Protein AF-A0A8X6NS59-F1 (afdb_monomer)

Secondary structure (DSSP, 8-state):
--HHHHHHHHHHHHHHHHHHHHHHHHHHHHHHHHH-SS--HHHHHHHHHHHHHHHHHHHHHHHHHHHHHHHHHH--S-HHHHHHHHHHHHHHHHHHHHHHHHHHHHHHHHHHHHHHHHHHHHHH-HHHHHHHHHHHHHHHHHHHHHHHHHHHTT------

Mean predicted aligned error: 12.44 Å

Sequence (160 aa):
MEEKSRKLFARIEANIDELEEYISEIKKKHSKILSSPFHDEEDFHELDRLMAKVQSYCANTWSLLNVAKKTRQKDSVKRCSIRMETVQLNSLYQKFLDTVSDYSAAQASYRQRKKKLLKKQLEINPIRYLSKSIGLHKRYLAGLIEKCSSSLSRIPIRKK

Solvent-accessible surface area (backbone atoms only — not comparable to full-atom values): 9026 Å² total; per-residue (Å²): 123,58,70,68,60,53,54,52,50,54,51,45,51,52,46,45,54,54,43,51,51,47,46,52,51,46,52,52,50,50,49,54,59,72,72,42,97,64,90,57,68,66,61,51,56,51,47,52,52,45,52,51,49,44,52,50,48,50,55,51,44,52,51,54,54,52,50,58,56,57,57,55,75,71,62,80,87,51,70,70,50,53,50,58,50,49,53,53,53,52,52,51,51,49,54,48,51,51,54,53,47,53,46,51,50,53,50,52,52,46,54,53,50,53,52,54,52,53,52,50,52,48,71,75,40,52,66,69,49,49,62,56,42,55,60,52,51,52,52,50,50,51,55,48,52,54,52,49,56,64,52,66,78,69,65,82,84,80,85,128

Structure (mmCIF, N/CA/C/O backbone):
data_AF-A0A8X6NS59-F1
#
_entry.id   AF-A0A8X6NS59-F1
#
loop_
_atom_site.group_PDB
_atom_site.id
_atom_site.type_symbol
_atom_site.label_atom_id
_atom_site.label_alt_id
_atom_site.label_comp_id
_atom_site.label_asym_id
_atom_site.label_entity_id
_atom_site.label_seq_id
_atom_site.pdbx_PDB_ins_code
_atom_site.Cartn_x
_atom_site.Cartn_y
_atom_site.Cartn_z
_atom_site.occupancy
_atom_site.B_iso_or_equiv
_atom_site.auth_seq_id
_atom_site.auth_comp_id
_atom_site.auth_asym_id
_atom_site.auth_atom_id
_atom_site.pdbx_PDB_model_num
ATOM 1 N N . MET A 1 1 ? 16.446 7.528 -23.819 1.00 59.34 1 MET A N 1
ATOM 2 C CA . MET A 1 1 ? 15.321 6.783 -23.224 1.00 59.34 1 MET A CA 1
ATOM 3 C C . MET A 1 1 ? 14.910 5.675 -24.172 1.00 59.34 1 MET A C 1
ATOM 5 O O . MET A 1 1 ? 14.134 5.927 -25.095 1.00 59.34 1 MET A O 1
ATOM 9 N N . GLU A 1 2 ? 15.470 4.485 -23.980 1.00 71.19 2 GLU A N 1
ATOM 10 C CA . GLU A 1 2 ? 15.054 3.288 -24.717 1.00 71.19 2 GLU A CA 1
ATOM 11 C C . GLU A 1 2 ? 13.593 2.945 -24.387 1.00 71.19 2 GLU A C 1
ATOM 13 O O . GLU A 1 2 ? 13.133 3.151 -23.262 1.00 71.19 2 GLU A O 1
ATOM 18 N N . GLU A 1 3 ? 12.852 2.435 -25.372 1.00 78.62 3 GLU A N 1
ATOM 19 C CA . GLU A 1 3 ? 11.414 2.146 -25.260 1.00 78.62 3 GLU A CA 1
ATOM 20 C C . GLU A 1 3 ? 11.091 1.199 -24.091 1.00 78.62 3 GLU A C 1
ATOM 22 O O . GLU A 1 3 ? 10.094 1.360 -23.388 1.00 78.62 3 GLU A O 1
ATOM 27 N N . LYS A 1 4 ? 11.992 0.250 -23.814 1.00 81.81 4 LYS A N 1
ATOM 28 C CA . LYS A 1 4 ? 11.873 -0.689 -22.691 1.00 81.81 4 LYS A CA 1
ATOM 29 C C . LYS A 1 4 ? 11.893 0.021 -21.330 1.00 81.81 4 LYS A C 1
ATOM 31 O O . LYS A 1 4 ? 11.061 -0.290 -20.482 1.00 81.81 4 LYS A O 1
ATOM 36 N N . SER A 1 5 ? 12.789 0.993 -21.133 1.00 82.19 5 SER A N 1
ATOM 37 C CA . SER A 1 5 ? 12.880 1.767 -19.885 1.00 82.19 5 SER A CA 1
ATOM 38 C C . SER A 1 5 ? 11.626 2.611 -19.653 1.00 82.19 5 SER A C 1
ATOM 40 O O . SER A 1 5 ? 11.124 2.663 -18.534 1.00 82.19 5 SER A O 1
ATOM 42 N N . ARG A 1 6 ? 11.070 3.223 -20.710 1.00 84.44 6 ARG A N 1
ATOM 43 C CA . ARG A 1 6 ? 9.828 4.013 -20.607 1.00 84.44 6 ARG A CA 1
ATOM 44 C C . ARG A 1 6 ? 8.645 3.155 -20.164 1.00 84.44 6 ARG A C 1
ATOM 46 O O . ARG A 1 6 ? 7.957 3.520 -19.216 1.00 84.44 6 ARG A O 1
ATOM 53 N N . LYS A 1 7 ? 8.451 1.993 -20.800 1.00 89.50 7 LYS A N 1
ATOM 54 C CA . LYS A 1 7 ? 7.387 1.045 -20.427 1.00 89.50 7 LYS A CA 1
ATOM 55 C C . LYS A 1 7 ? 7.532 0.556 -18.987 1.00 89.50 7 LYS A C 1
ATOM 57 O O . LYS A 1 7 ? 6.534 0.416 -18.288 1.00 89.50 7 LYS A O 1
ATOM 62 N N . LEU A 1 8 ? 8.766 0.328 -18.534 1.00 90.12 8 LEU A N 1
ATOM 63 C CA . LEU A 1 8 ? 9.038 -0.077 -17.158 1.00 90.12 8 LEU A CA 1
ATOM 64 C C . LEU A 1 8 ? 8.647 1.012 -16.147 1.00 90.12 8 LEU A C 1
ATOM 66 O O . LEU A 1 8 ? 7.988 0.692 -15.161 1.00 90.12 8 LEU A O 1
ATOM 70 N N . PHE A 1 9 ? 9.005 2.280 -16.384 1.00 90.94 9 PHE A N 1
ATOM 71 C CA . PHE A 1 9 ? 8.632 3.377 -15.475 1.00 90.94 9 PHE A CA 1
ATOM 72 C C . PHE A 1 9 ? 7.131 3.619 -15.453 1.00 90.94 9 PHE A C 1
ATOM 74 O O . PHE A 1 9 ? 6.574 3.697 -14.364 1.00 90.94 9 PHE A O 1
ATOM 81 N N . ALA A 1 10 ? 6.471 3.611 -16.613 1.00 93.06 10 ALA A N 1
ATOM 82 C CA . ALA A 1 10 ? 5.016 3.728 -16.684 1.00 93.06 10 ALA A CA 1
ATOM 83 C C . ALA A 1 10 ? 4.310 2.604 -15.905 1.00 93.06 10 ALA A C 1
ATOM 85 O O . ALA A 1 10 ? 3.317 2.837 -15.224 1.00 93.06 10 ALA A O 1
ATOM 86 N N . ARG A 1 11 ? 4.844 1.374 -15.951 1.00 93.81 11 ARG A N 1
ATOM 87 C CA . ARG A 1 11 ? 4.290 0.257 -15.177 1.00 93.81 11 ARG A CA 1
ATOM 88 C C . ARG A 1 11 ? 4.491 0.423 -13.670 1.00 93.81 11 ARG A C 1
ATOM 90 O O . ARG A 1 11 ? 3.601 0.068 -12.906 1.00 93.81 11 ARG A O 1
ATOM 97 N N . ILE A 1 12 ? 5.654 0.918 -13.244 1.00 94.31 12 ILE A N 1
ATOM 98 C CA . ILE A 1 12 ? 5.939 1.191 -11.827 1.00 94.31 12 ILE A CA 1
ATOM 99 C C . ILE A 1 12 ? 5.018 2.295 -11.310 1.00 94.31 12 ILE A C 1
ATOM 101 O O . ILE A 1 12 ? 4.449 2.139 -10.237 1.00 94.31 12 ILE A O 1
ATOM 105 N N . GLU A 1 13 ? 4.848 3.367 -12.080 1.00 95.00 13 GLU A N 1
ATOM 106 C CA . GLU A 1 13 ? 3.962 4.482 -11.745 1.00 95.00 13 GLU A CA 1
ATOM 107 C C . GLU A 1 13 ? 2.511 4.019 -11.598 1.00 95.00 13 GLU A C 1
ATOM 109 O O . GLU A 1 13 ? 1.934 4.202 -10.531 1.00 95.00 13 GLU A O 1
ATOM 114 N N . ALA A 1 14 ? 1.986 3.273 -12.576 1.00 96.06 14 ALA A N 1
ATOM 115 C CA . ALA A 1 14 ? 0.640 2.706 -12.495 1.00 96.06 14 ALA A CA 1
ATOM 116 C C . ALA A 1 14 ? 0.447 1.804 -11.263 1.00 96.06 14 ALA A C 1
ATOM 118 O O . ALA A 1 14 ? -0.588 1.854 -10.609 1.00 96.06 14 ALA A O 1
ATOM 119 N N . ASN A 1 15 ? 1.447 0.991 -10.900 1.00 94.50 15 ASN A N 1
ATOM 120 C CA . ASN A 1 15 ? 1.347 0.180 -9.687 1.00 94.50 15 ASN A CA 1
ATOM 121 C C . ASN A 1 15 ? 1.345 1.024 -8.399 1.00 94.50 15 ASN A C 1
ATOM 123 O O . ASN A 1 15 ? 0.789 0.573 -7.399 1.00 94.50 15 ASN A O 1
ATOM 127 N N . ILE A 1 16 ? 2.029 2.175 -8.381 1.00 94.44 16 ILE A N 1
ATOM 128 C CA . ILE A 1 16 ? 2.023 3.096 -7.235 1.00 94.44 16 ILE A CA 1
ATOM 129 C C . ILE A 1 16 ? 0.652 3.768 -7.126 1.00 94.44 16 ILE A C 1
ATOM 131 O O . ILE A 1 16 ? 0.108 3.817 -6.029 1.00 94.44 16 ILE A O 1
ATOM 135 N N . ASP A 1 17 ? 0.070 4.204 -8.241 1.00 96.19 17 ASP A N 1
ATOM 136 C CA . ASP A 1 17 ? -1.252 4.842 -8.249 1.00 96.19 17 ASP A CA 1
ATOM 137 C C . ASP A 1 17 ? -2.347 3.868 -7.764 1.00 96.19 17 ASP A C 1
ATOM 139 O O . ASP A 1 17 ? -3.146 4.200 -6.890 1.00 96.19 17 ASP A O 1
ATOM 143 N N . GLU A 1 18 ? -2.316 2.613 -8.224 1.00 95.31 18 GLU A N 1
ATOM 144 C CA . GLU A 1 18 ? -3.201 1.544 -7.726 1.00 95.31 18 GLU A CA 1
ATOM 145 C C . GLU A 1 18 ? -2.994 1.270 -6.225 1.00 95.31 18 GLU A C 1
ATOM 147 O O . GLU A 1 18 ? -3.939 1.021 -5.476 1.00 95.31 18 GLU A O 1
ATOM 152 N N . LEU A 1 19 ? -1.743 1.323 -5.752 1.00 93.50 19 LEU A N 1
ATOM 153 C CA . LEU A 1 19 ? -1.426 1.158 -4.334 1.00 93.50 19 LEU A CA 1
ATOM 154 C C . LEU A 1 19 ? -2.041 2.289 -3.494 1.00 93.50 19 LEU A C 1
ATOM 156 O O . LEU A 1 19 ? -2.585 2.015 -2.423 1.00 93.50 19 LEU A O 1
ATOM 160 N N . GLU A 1 20 ? -1.978 3.532 -3.972 1.00 94.38 20 GLU A N 1
ATOM 161 C CA . GLU A 1 20 ? -2.604 4.696 -3.332 1.00 94.38 20 GLU A CA 1
ATOM 162 C C . GLU A 1 20 ? -4.128 4.544 -3.246 1.00 94.38 20 GLU A C 1
ATOM 164 O O . GLU A 1 20 ? -4.719 4.826 -2.194 1.00 94.38 20 GLU A O 1
ATOM 169 N N . GLU A 1 21 ? -4.763 4.028 -4.299 1.00 96.62 21 GLU A N 1
ATOM 170 C CA . GLU A 1 21 ? -6.199 3.742 -4.306 1.00 96.62 21 GLU A CA 1
ATOM 171 C C . GLU A 1 21 ? -6.570 2.695 -3.248 1.00 96.62 21 GLU A C 1
ATOM 173 O O . GLU A 1 21 ? -7.417 2.966 -2.388 1.00 96.62 21 GLU A O 1
ATOM 178 N N . TYR A 1 22 ? -5.868 1.557 -3.197 1.00 92.94 22 TYR A N 1
ATOM 179 C CA . TYR A 1 22 ? -6.117 0.542 -2.167 1.00 92.94 22 TYR A CA 1
ATOM 180 C C . TYR A 1 22 ? -5.904 1.079 -0.745 1.00 92.94 22 TYR A C 1
ATOM 182 O O . TYR A 1 22 ? -6.657 0.742 0.173 1.00 92.94 22 TYR A O 1
ATOM 190 N N . ILE A 1 23 ? -4.904 1.937 -0.526 1.00 91.81 23 ILE A N 1
ATOM 191 C CA . ILE A 1 23 ? -4.679 2.576 0.781 1.00 91.81 23 ILE A CA 1
ATOM 192 C C . ILE A 1 23 ? -5.850 3.496 1.143 1.00 91.81 23 ILE A C 1
ATOM 194 O O . ILE A 1 23 ? -6.292 3.508 2.299 1.00 91.81 23 ILE A O 1
ATOM 198 N N . SER A 1 24 ? -6.381 4.242 0.174 1.00 96.19 24 SER A N 1
ATOM 199 C CA . SER A 1 24 ? -7.567 5.085 0.350 1.00 96.19 24 SER A CA 1
ATOM 200 C C . SER A 1 24 ? -8.798 4.255 0.731 1.00 96.19 24 SER A C 1
ATOM 202 O O . SER A 1 24 ? -9.505 4.586 1.690 1.00 96.19 24 SER A O 1
ATOM 204 N N . GLU A 1 25 ? -9.027 3.123 0.064 1.00 94.62 25 GLU A N 1
ATOM 205 C CA . GLU A 1 25 ? -10.113 2.193 0.396 1.00 94.62 25 GLU A CA 1
ATOM 206 C C . GLU A 1 25 ? -9.963 1.597 1.801 1.00 94.62 25 GLU A C 1
ATOM 208 O O . GLU A 1 25 ? -10.921 1.584 2.582 1.00 94.62 25 GLU A O 1
ATOM 213 N N . ILE A 1 26 ? -8.746 1.195 2.176 1.00 91.88 26 ILE A N 1
ATOM 214 C CA . ILE A 1 26 ? -8.433 0.717 3.528 1.00 91.88 26 ILE A CA 1
ATOM 215 C C . ILE A 1 26 ? -8.750 1.792 4.570 1.00 91.88 26 ILE A C 1
ATOM 217 O O . ILE A 1 26 ? -9.361 1.491 5.595 1.00 91.88 26 ILE A O 1
ATOM 221 N N . LYS A 1 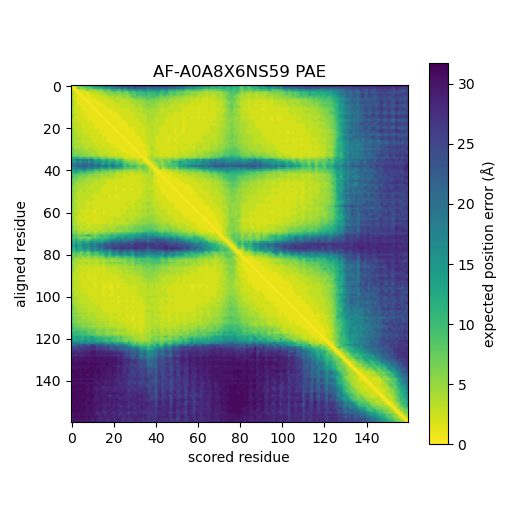27 ? -8.392 3.058 4.322 1.00 94.19 27 LYS A N 1
ATOM 222 C CA . LYS A 1 27 ? -8.716 4.176 5.227 1.00 94.19 27 LYS A CA 1
ATOM 223 C C . LYS A 1 27 ? -10.231 4.351 5.393 1.00 94.19 27 LYS A C 1
ATOM 225 O O . LYS A 1 27 ? -10.694 4.551 6.520 1.00 94.19 27 LYS A O 1
ATOM 230 N N . LYS A 1 28 ? -11.011 4.221 4.314 1.00 94.50 28 LYS A N 1
ATOM 231 C CA . LYS A 1 28 ? -12.486 4.265 4.367 1.00 94.50 28 LYS A CA 1
ATOM 232 C C . LYS A 1 28 ? -13.048 3.109 5.200 1.00 94.50 28 LYS A C 1
ATOM 234 O O . LYS A 1 28 ? -13.864 3.346 6.093 1.00 94.50 28 LYS A O 1
ATOM 239 N N . LYS A 1 29 ? -12.566 1.881 4.979 1.00 91.19 29 LYS A N 1
ATOM 240 C CA . LYS A 1 29 ? -12.969 0.690 5.750 1.00 91.19 29 LYS A CA 1
ATOM 241 C C . LYS A 1 29 ? -12.587 0.804 7.226 1.00 91.19 29 LYS A C 1
ATOM 243 O O . LYS A 1 29 ? -13.425 0.557 8.089 1.00 91.19 29 LYS A O 1
ATOM 248 N N . HIS A 1 30 ? -11.382 1.286 7.533 1.00 91.19 30 HIS A N 1
ATOM 249 C CA . HIS A 1 30 ? -10.957 1.601 8.901 1.00 91.19 30 HIS A CA 1
ATOM 250 C C . HIS A 1 30 ? -11.917 2.571 9.579 1.00 91.19 30 HIS A C 1
ATOM 252 O O . HIS A 1 30 ? -12.329 2.327 10.712 1.00 91.19 30 HIS A O 1
ATOM 258 N N . SER A 1 31 ? -12.300 3.649 8.890 1.00 92.88 31 SER A N 1
ATOM 259 C CA . SER A 1 31 ? -13.258 4.620 9.419 1.00 92.88 31 SER A CA 1
ATOM 260 C C . SER A 1 31 ? -14.619 3.981 9.692 1.00 92.88 31 SER A C 1
ATOM 262 O O . SER A 1 31 ? -15.135 4.136 10.796 1.00 92.88 31 SER A O 1
ATOM 264 N N . LYS A 1 32 ? -15.160 3.214 8.734 1.00 90.69 32 LYS A N 1
ATOM 265 C CA . LYS A 1 32 ? -16.452 2.518 8.864 1.00 90.69 32 LYS A CA 1
ATOM 266 C C . LYS A 1 32 ? -16.464 1.565 10.066 1.00 90.69 32 LYS A C 1
ATOM 268 O O . LYS A 1 32 ? -17.385 1.606 10.880 1.00 90.69 32 LYS A O 1
ATOM 273 N N . ILE A 1 33 ? -15.405 0.769 10.228 1.00 86.44 33 ILE A N 1
ATOM 274 C CA . ILE A 1 33 ? -15.266 -0.178 11.345 1.00 86.44 33 ILE A CA 1
ATOM 275 C C . ILE A 1 33 ? -15.137 0.553 12.688 1.00 86.44 33 ILE A C 1
ATOM 277 O O . ILE A 1 33 ? -15.664 0.085 13.692 1.00 86.44 33 ILE A O 1
ATOM 281 N N . LEU A 1 34 ? -14.425 1.684 12.737 1.00 88.62 34 LEU A N 1
ATOM 282 C CA . LEU A 1 34 ? -14.261 2.459 13.972 1.00 88.62 34 LEU A CA 1
ATOM 283 C C . LEU A 1 34 ? -15.526 3.238 14.364 1.00 88.62 34 LEU A C 1
ATOM 285 O O . LEU A 1 34 ? -15.707 3.506 15.552 1.00 88.62 34 LEU A O 1
ATOM 289 N N . SER A 1 35 ? -16.365 3.632 13.402 1.00 88.62 35 SER A N 1
ATOM 290 C CA . SER A 1 35 ? -17.613 4.360 13.663 1.00 88.62 35 SER A CA 1
ATOM 291 C C . SER A 1 35 ? -18.795 3.441 13.966 1.00 88.62 35 SER A C 1
ATOM 293 O O . SER A 1 35 ? -19.751 3.881 14.600 1.00 88.62 35 SER A O 1
ATOM 295 N N . SER A 1 36 ? -18.753 2.182 13.520 1.00 81.12 36 SER A N 1
ATOM 296 C CA . SER A 1 36 ? -19.804 1.210 13.814 1.00 81.12 36 SER A CA 1
ATOM 297 C C . SER A 1 36 ? -19.655 0.643 15.234 1.00 81.12 36 SER A C 1
ATOM 299 O O . SER A 1 36 ? -18.596 0.110 15.578 1.00 81.12 36 SER A O 1
ATOM 301 N N . PRO A 1 37 ? -20.708 0.685 16.072 1.00 67.94 37 PRO A N 1
ATOM 302 C CA . PRO A 1 37 ? -20.706 0.015 17.371 1.00 67.94 37 PRO A CA 1
ATOM 303 C C . PRO A 1 37 ? -20.836 -1.514 17.252 1.00 67.94 37 PRO A C 1
ATOM 305 O O . PRO A 1 37 ? -20.609 -2.216 18.238 1.00 67.94 37 PRO A O 1
ATOM 308 N N . PHE A 1 38 ? -21.180 -2.026 16.064 1.00 68.38 38 PHE A N 1
ATOM 309 C CA . PHE A 1 38 ? -21.356 -3.448 15.774 1.00 68.38 38 PHE A CA 1
ATOM 310 C C . PHE A 1 38 ? -20.308 -3.946 14.774 1.00 68.38 38 PHE A C 1
ATOM 312 O O . PHE A 1 38 ? -19.908 -3.233 13.853 1.00 68.38 38 PHE A O 1
ATOM 319 N N . HIS A 1 39 ? -19.858 -5.181 14.973 1.00 67.94 39 HIS A N 1
ATOM 320 C CA . HIS A 1 39 ? -18.880 -5.844 14.121 1.00 67.94 39 HIS A CA 1
ATOM 321 C C . HIS A 1 39 ? -19.583 -6.508 12.938 1.00 67.94 39 HIS A C 1
ATOM 323 O O . HIS A 1 39 ? -20.337 -7.455 13.138 1.00 67.94 39 HIS A O 1
ATOM 329 N N . ASP A 1 40 ? -19.329 -6.001 11.735 1.00 76.50 40 ASP A N 1
ATOM 330 C CA . ASP A 1 40 ? -19.741 -6.626 10.480 1.00 76.50 40 ASP A CA 1
ATOM 331 C C . ASP A 1 40 ? -18.590 -7.508 9.965 1.00 76.50 40 ASP A C 1
ATOM 333 O O . ASP A 1 40 ? -17.496 -7.005 9.687 1.00 76.50 40 ASP A O 1
ATOM 337 N N . GLU A 1 41 ? -18.803 -8.827 9.908 1.00 79.00 41 GLU A N 1
ATOM 338 C CA . GLU A 1 41 ? -17.802 -9.795 9.435 1.00 79.00 41 GLU A CA 1
ATOM 339 C C . GLU A 1 41 ? -17.405 -9.535 7.974 1.00 79.00 41 GLU A C 1
ATOM 341 O O . GLU A 1 41 ? -16.236 -9.706 7.616 1.00 79.00 41 GLU A O 1
ATOM 346 N N . GLU A 1 42 ? -18.326 -9.032 7.148 1.00 83.69 42 GLU A N 1
ATOM 347 C CA . GLU A 1 42 ? -18.065 -8.723 5.741 1.00 83.69 42 GLU A CA 1
ATOM 348 C C . GLU A 1 42 ? -17.057 -7.573 5.589 1.00 83.69 42 GLU A C 1
ATOM 350 O O . GLU A 1 42 ? -16.138 -7.636 4.766 1.00 83.69 42 GLU A O 1
ATOM 355 N N . ASP A 1 43 ? -17.150 -6.548 6.440 1.00 82.50 43 ASP A N 1
ATOM 356 C CA . ASP A 1 43 ? -16.203 -5.431 6.434 1.00 82.50 43 ASP A CA 1
ATOM 357 C C . ASP A 1 43 ? -14.782 -5.855 6.840 1.00 82.50 43 ASP A C 1
ATOM 359 O O . ASP A 1 43 ? -13.815 -5.286 6.326 1.00 82.50 43 ASP A O 1
ATOM 363 N N . PHE A 1 44 ? -14.634 -6.854 7.719 1.00 81.56 44 PHE A N 1
ATOM 364 C CA . PHE A 1 44 ? -13.322 -7.405 8.079 1.00 81.56 44 PHE A CA 1
ATOM 365 C C . PHE A 1 44 ? -12.731 -8.259 6.962 1.00 81.56 44 PHE A C 1
ATOM 367 O O . PHE A 1 44 ? -11.557 -8.087 6.636 1.00 81.56 44 PHE A O 1
ATOM 374 N N . HIS A 1 45 ? -13.538 -9.118 6.336 1.00 85.19 45 HIS A N 1
ATOM 375 C CA . HIS A 1 45 ? -13.091 -9.909 5.192 1.00 85.19 45 HIS A CA 1
ATOM 376 C C . HIS A 1 45 ? -12.625 -9.029 4.032 1.00 85.19 45 HIS A C 1
ATOM 378 O O . HIS A 1 45 ? -11.589 -9.306 3.424 1.00 85.19 45 HIS A O 1
ATOM 384 N N . GLU A 1 46 ? -13.351 -7.951 3.742 1.00 87.06 46 GLU A N 1
ATOM 385 C CA . GLU A 1 46 ? -12.952 -7.025 2.687 1.00 87.06 46 GLU A CA 1
ATOM 386 C C . GLU A 1 46 ? -11.698 -6.228 3.066 1.00 87.06 46 GLU A C 1
ATOM 388 O O . GLU A 1 46 ? -10.804 -6.054 2.238 1.00 87.06 46 GLU A O 1
ATOM 393 N N . LEU A 1 47 ? -11.565 -5.811 4.330 1.00 87.12 47 LEU A N 1
ATOM 394 C CA . LEU A 1 47 ? -10.339 -5.174 4.814 1.00 87.12 47 LEU A CA 1
ATOM 395 C C . LEU A 1 47 ? -9.116 -6.096 4.663 1.00 87.12 47 LEU A C 1
ATOM 397 O O . LEU A 1 47 ? -8.072 -5.643 4.189 1.00 87.12 47 LEU A O 1
ATOM 401 N N . ASP A 1 48 ? -9.240 -7.378 5.013 1.00 86.19 48 ASP A N 1
ATOM 402 C CA . ASP A 1 48 ? -8.157 -8.359 4.875 1.00 86.19 48 ASP A CA 1
ATOM 403 C C . ASP A 1 48 ? -7.776 -8.579 3.402 1.00 86.19 48 ASP A C 1
ATOM 405 O O . ASP A 1 48 ? -6.588 -8.628 3.064 1.00 86.19 48 ASP A O 1
ATOM 409 N N . ARG A 1 49 ? -8.765 -8.636 2.498 1.00 90.62 49 ARG A N 1
ATOM 410 C CA . ARG A 1 49 ? -8.531 -8.715 1.045 1.00 90.62 49 ARG A CA 1
ATOM 411 C C . ARG A 1 49 ? -7.765 -7.502 0.527 1.00 90.62 49 ARG A C 1
ATOM 413 O O . ARG A 1 49 ? -6.786 -7.670 -0.202 1.00 90.62 49 ARG A O 1
ATOM 420 N N . LEU A 1 50 ? -8.172 -6.293 0.913 1.00 88.81 50 LEU A N 1
ATOM 421 C CA . LEU A 1 50 ? -7.484 -5.062 0.520 1.00 88.81 50 LEU A CA 1
ATOM 422 C C . LEU A 1 50 ? -6.052 -5.019 1.066 1.00 88.81 50 LEU A C 1
ATOM 424 O O . LEU A 1 50 ? -5.121 -4.679 0.337 1.00 88.81 50 LEU A O 1
ATOM 428 N N . MET A 1 51 ? -5.8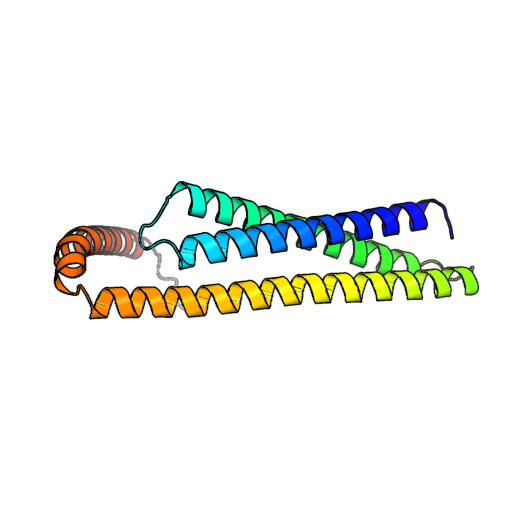40 -5.438 2.316 1.00 86.50 51 MET A N 1
ATOM 429 C CA . MET A 1 51 ? -4.500 -5.531 2.902 1.00 86.50 51 MET A CA 1
ATOM 430 C C . MET A 1 51 ? -3.602 -6.520 2.146 1.00 86.50 51 MET A C 1
ATOM 432 O O . MET A 1 51 ? -2.427 -6.221 1.917 1.00 86.50 51 MET A O 1
ATOM 436 N N . ALA A 1 52 ? -4.141 -7.663 1.712 1.00 88.56 52 ALA A N 1
ATOM 437 C CA . ALA A 1 52 ? -3.406 -8.626 0.894 1.00 88.56 52 ALA A CA 1
ATOM 438 C C . ALA A 1 52 ? -3.035 -8.049 -0.486 1.00 88.56 52 ALA A C 1
ATOM 440 O O . ALA A 1 52 ? -1.899 -8.223 -0.938 1.00 88.56 52 ALA A O 1
ATOM 441 N N . LYS A 1 53 ? -3.947 -7.305 -1.132 1.00 88.69 53 LYS A N 1
ATOM 442 C CA . LYS A 1 53 ? -3.657 -6.596 -2.393 1.00 88.69 53 LYS A CA 1
ATOM 443 C C . LYS A 1 53 ? -2.527 -5.581 -2.218 1.00 88.69 53 LYS A C 1
ATOM 445 O O . LYS A 1 53 ? -1.557 -5.634 -2.971 1.00 88.69 53 LYS A O 1
ATOM 450 N N . VAL A 1 54 ? -2.586 -4.737 -1.183 1.00 87.81 54 VAL A N 1
ATOM 451 C CA . VAL A 1 54 ? -1.525 -3.764 -0.855 1.00 87.81 54 VAL A CA 1
ATOM 452 C C . VAL A 1 54 ? -0.171 -4.452 -0.681 1.00 87.81 54 VAL A C 1
ATOM 454 O O . VAL A 1 54 ? 0.826 -4.001 -1.244 1.00 87.81 54 VAL A O 1
ATOM 457 N N . GLN A 1 55 ? -0.116 -5.569 0.052 1.00 88.12 55 GLN A N 1
ATOM 458 C CA . GLN A 1 55 ? 1.127 -6.328 0.238 1.00 88.12 55 GLN A CA 1
ATOM 459 C C . GLN A 1 55 ? 1.678 -6.873 -1.085 1.00 88.12 55 GLN A C 1
ATOM 461 O O . GLN A 1 55 ? 2.875 -6.743 -1.351 1.00 88.12 55 GLN A O 1
ATOM 466 N N . SER A 1 56 ? 0.814 -7.445 -1.926 1.00 88.12 56 SER A N 1
ATOM 467 C CA . SER A 1 56 ? 1.207 -7.991 -3.228 1.00 88.12 56 SER A CA 1
ATOM 468 C C . SER A 1 56 ? 1.738 -6.903 -4.169 1.00 88.12 56 SER A C 1
ATOM 470 O O . SER A 1 56 ? 2.827 -7.044 -4.729 1.00 88.12 56 SER A O 1
ATOM 472 N N . TYR A 1 57 ? 1.025 -5.780 -4.290 1.00 87.12 57 TYR A N 1
ATOM 473 C CA . TYR A 1 57 ? 1.441 -4.651 -5.127 1.00 87.12 57 TYR A CA 1
ATOM 474 C C . TYR A 1 57 ? 2.735 -4.014 -4.621 1.00 87.12 57 TYR A C 1
ATOM 476 O O . TYR A 1 57 ? 3.631 -3.738 -5.416 1.00 87.12 57 TYR A O 1
ATOM 484 N N . CYS A 1 58 ? 2.887 -3.867 -3.304 1.00 85.44 58 CYS A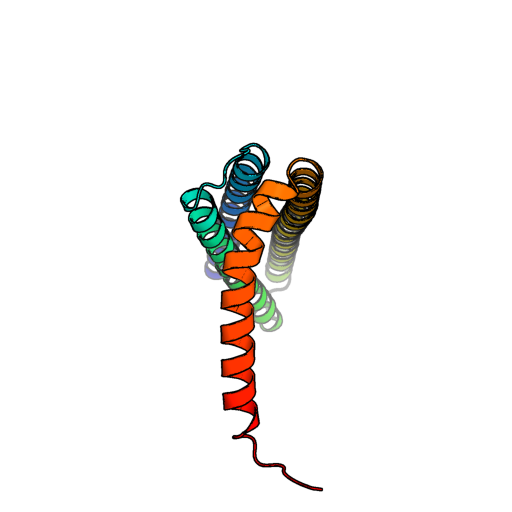 N 1
ATOM 485 C CA . CYS A 1 58 ? 4.115 -3.370 -2.692 1.00 85.44 58 CYS A CA 1
ATOM 486 C C . CYS A 1 58 ? 5.328 -4.250 -3.048 1.00 85.44 58 CYS A C 1
ATOM 488 O O . CYS A 1 58 ? 6.347 -3.741 -3.522 1.00 85.44 58 CYS A O 1
ATOM 490 N N . ALA A 1 59 ? 5.203 -5.575 -2.914 1.00 87.50 59 ALA A N 1
ATOM 491 C CA . ALA A 1 59 ? 6.268 -6.516 -3.264 1.00 87.50 59 ALA A CA 1
ATOM 492 C C . ALA A 1 59 ? 6.612 -6.484 -4.765 1.00 87.50 59 ALA A C 1
ATOM 494 O O . ALA A 1 59 ? 7.791 -6.466 -5.136 1.00 87.50 59 ALA A O 1
ATOM 495 N N . ASN A 1 60 ? 5.596 -6.425 -5.629 1.00 90.56 60 ASN A N 1
ATOM 496 C CA . ASN A 1 60 ? 5.775 -6.352 -7.079 1.00 90.56 60 ASN A CA 1
ATOM 497 C C . ASN A 1 60 ? 6.490 -5.061 -7.499 1.00 90.56 60 ASN A C 1
ATOM 499 O O . ASN A 1 60 ? 7.481 -5.112 -8.230 1.00 90.56 60 ASN A O 1
ATOM 503 N N . THR A 1 61 ? 6.035 -3.908 -7.005 1.00 88.25 61 THR A N 1
ATOM 504 C CA . THR A 1 61 ? 6.638 -2.599 -7.296 1.00 88.25 61 THR A CA 1
ATOM 505 C C . THR A 1 61 ? 8.074 -2.523 -6.789 1.00 88.25 61 THR A C 1
ATOM 507 O O . THR A 1 61 ? 8.963 -2.098 -7.529 1.00 88.25 61 THR A O 1
ATOM 510 N N . TRP A 1 62 ? 8.346 -3.032 -5.584 1.00 90.31 62 TRP A 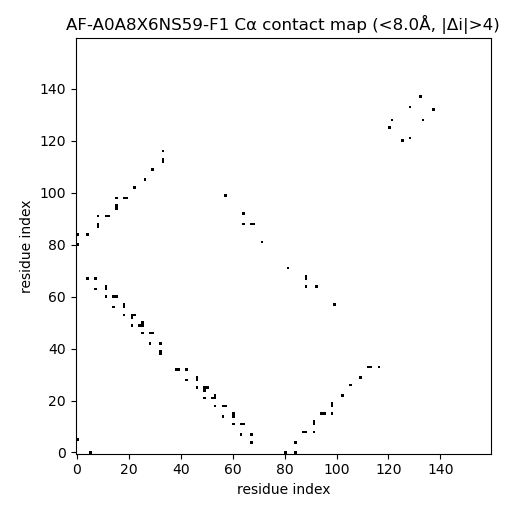N 1
ATOM 511 C CA . TRP A 1 62 ? 9.703 -3.129 -5.042 1.00 90.31 62 TRP A CA 1
ATOM 512 C C . TRP A 1 62 ? 10.628 -3.990 -5.912 1.00 90.31 62 TRP A C 1
ATOM 514 O O . TRP A 1 62 ? 11.778 -3.621 -6.171 1.00 90.31 62 TRP A O 1
ATOM 524 N N . SER A 1 63 ? 10.138 -5.134 -6.395 1.00 91.94 63 SER A N 1
ATOM 525 C CA . SER A 1 63 ? 10.895 -6.011 -7.294 1.00 91.94 63 SER A CA 1
ATOM 526 C C . SER A 1 63 ? 11.250 -5.300 -8.605 1.00 91.94 63 SER A C 1
ATOM 528 O O . SER A 1 63 ? 12.422 -5.265 -8.990 1.00 91.94 63 SER A O 1
ATOM 530 N N . LEU A 1 64 ? 10.273 -4.645 -9.245 1.00 91.12 64 LEU A N 1
ATOM 531 C CA . LEU A 1 64 ? 10.475 -3.891 -10.489 1.00 91.12 64 LEU A CA 1
ATOM 532 C C . LEU A 1 64 ? 11.469 -2.734 -10.316 1.00 91.12 64 LEU A C 1
ATOM 534 O O . LEU A 1 64 ? 12.368 -2.569 -11.144 1.00 91.12 64 LEU A O 1
ATOM 538 N N . LEU A 1 65 ? 11.358 -1.979 -9.221 1.00 90.81 65 LEU A N 1
ATOM 539 C CA . LEU A 1 65 ? 12.284 -0.898 -8.872 1.00 90.81 65 LEU A CA 1
ATOM 540 C C . LEU A 1 65 ? 13.728 -1.413 -8.709 1.00 90.81 65 LEU A C 1
ATOM 542 O O . LEU A 1 65 ? 14.672 -0.821 -9.243 1.00 90.81 65 LEU A O 1
ATOM 546 N N . ASN A 1 66 ? 13.912 -2.561 -8.048 1.00 89.38 66 ASN A N 1
ATOM 547 C CA . ASN A 1 66 ? 15.232 -3.174 -7.876 1.00 89.38 66 ASN A CA 1
ATOM 548 C C . ASN A 1 66 ? 15.822 -3.692 -9.191 1.00 89.38 66 ASN A C 1
ATOM 550 O O . ASN A 1 66 ? 17.025 -3.545 -9.424 1.00 89.38 66 ASN A O 1
ATOM 554 N N . VAL A 1 67 ? 14.998 -4.289 -10.056 1.00 88.94 67 VAL A N 1
ATOM 555 C CA . VAL A 1 67 ? 15.422 -4.711 -11.399 1.00 88.94 67 VAL A CA 1
ATOM 556 C C . VAL A 1 67 ? 15.867 -3.495 -12.211 1.00 88.94 67 VAL A C 1
ATOM 558 O O . VAL A 1 67 ? 16.972 -3.505 -12.753 1.00 88.94 67 VAL A O 1
ATOM 561 N N . ALA A 1 68 ? 15.079 -2.414 -12.214 1.00 87.31 68 ALA A N 1
ATOM 562 C CA . ALA A 1 68 ? 15.420 -1.167 -12.900 1.00 87.31 68 ALA A CA 1
ATOM 563 C C . ALA A 1 68 ? 16.759 -0.581 -12.417 1.00 87.31 68 ALA A C 1
ATOM 565 O O . ALA A 1 68 ? 17.579 -0.137 -13.225 1.00 87.31 68 ALA A O 1
ATOM 566 N N . LYS A 1 69 ? 17.016 -0.625 -11.103 1.00 86.62 69 LYS A N 1
ATOM 567 C CA . LYS A 1 69 ? 18.275 -0.165 -10.502 1.00 86.62 69 LYS A CA 1
ATOM 568 C C . LYS A 1 69 ? 19.473 -1.017 -10.934 1.00 86.62 69 LYS A C 1
ATOM 570 O O . LYS A 1 69 ? 20.523 -0.467 -11.263 1.00 86.62 69 LYS A O 1
ATOM 575 N N . LYS A 1 70 ? 19.325 -2.348 -10.951 1.00 83.94 70 LYS A N 1
ATOM 576 C CA . LYS A 1 70 ? 20.400 -3.293 -11.310 1.00 83.94 70 LYS A CA 1
ATOM 577 C C . LYS A 1 70 ? 20.778 -3.229 -12.788 1.00 83.94 70 LYS A C 1
ATOM 579 O O . LYS A 1 70 ? 21.966 -3.255 -13.097 1.00 83.94 70 LYS A O 1
ATOM 584 N N . THR A 1 71 ? 19.800 -3.139 -13.689 1.00 80.12 71 THR A N 1
ATOM 585 C CA . THR A 1 71 ? 20.056 -3.089 -15.139 1.00 80.12 71 THR A CA 1
ATOM 586 C C . THR A 1 71 ? 20.932 -1.890 -15.505 1.00 80.12 71 THR A C 1
ATOM 588 O O . THR A 1 71 ? 21.891 -2.029 -16.253 1.00 80.12 71 THR A O 1
ATOM 591 N N . ARG A 1 72 ? 20.712 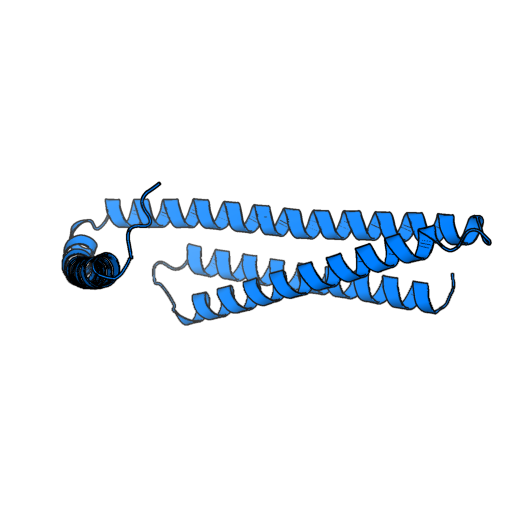-0.737 -14.869 1.00 72.94 72 ARG A N 1
ATOM 592 C CA . ARG A 1 72 ? 21.455 0.496 -15.172 1.00 72.94 72 ARG A CA 1
ATOM 593 C C . ARG A 1 72 ? 22.900 0.534 -14.692 1.00 72.94 72 ARG A C 1
ATOM 595 O O . ARG A 1 72 ? 23.681 1.294 -15.247 1.00 72.94 72 ARG A O 1
ATOM 602 N N . GLN A 1 73 ? 23.273 -0.258 -13.685 1.00 69.25 73 GLN A N 1
ATOM 603 C CA . GLN A 1 73 ? 24.687 -0.377 -13.300 1.00 69.25 73 GLN A CA 1
ATOM 604 C C . GLN A 1 73 ? 25.524 -1.082 -14.378 1.00 69.25 73 GLN A C 1
ATOM 606 O O . GLN A 1 73 ? 26.742 -0.927 -14.385 1.00 69.25 73 GLN A O 1
ATOM 611 N N . LYS A 1 74 ? 24.892 -1.852 -15.274 1.00 66.75 74 LYS A N 1
ATOM 612 C CA . LYS A 1 74 ? 25.581 -2.630 -16.313 1.00 66.75 74 LYS A CA 1
ATOM 613 C C . LYS A 1 74 ? 25.807 -1.846 -17.608 1.00 66.75 74 LYS A C 1
ATOM 615 O O . LYS A 1 74 ? 26.760 -2.134 -18.325 1.00 66.75 74 LYS A O 1
ATOM 620 N N . ASP A 1 75 ? 24.987 -0.836 -17.883 1.00 63.66 75 ASP A N 1
ATOM 621 C CA . ASP A 1 75 ? 25.066 -0.048 -19.112 1.00 63.66 75 ASP A CA 1
ATOM 622 C C . ASP A 1 75 ? 26.008 1.153 -18.921 1.00 63.66 75 ASP A C 1
ATOM 624 O O . ASP A 1 75 ? 25.589 2.214 -18.479 1.00 63.66 75 ASP A O 1
ATOM 628 N N . SER A 1 76 ? 27.302 1.024 -19.239 1.00 57.81 76 SER A N 1
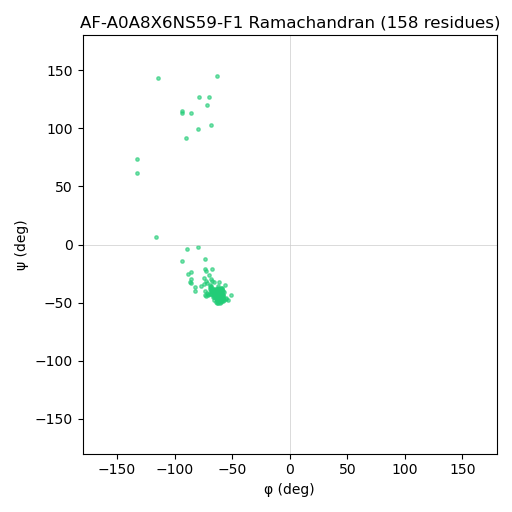ATOM 629 C CA . SER A 1 76 ? 28.304 2.100 -19.054 1.00 57.81 76 SER A CA 1
ATOM 630 C C . SER A 1 76 ? 28.455 3.056 -20.253 1.00 57.81 76 SER A C 1
ATOM 632 O O . SER A 1 76 ? 29.187 4.046 -20.184 1.00 57.81 76 SER A O 1
ATOM 634 N N . VAL A 1 77 ? 27.753 2.793 -21.361 1.00 60.94 77 VAL A N 1
ATOM 635 C CA . VAL A 1 77 ? 28.097 3.340 -22.690 1.00 60.94 77 VAL A CA 1
ATOM 636 C C . VAL A 1 77 ? 27.364 4.658 -23.037 1.00 60.94 77 VAL A C 1
ATOM 638 O O . VAL A 1 77 ? 27.787 5.371 -23.942 1.00 60.94 77 VAL A O 1
ATOM 641 N N . LYS A 1 78 ? 26.304 5.068 -22.309 1.00 63.56 78 LYS A N 1
ATOM 642 C CA . LYS A 1 78 ? 25.469 6.257 -22.649 1.00 63.56 78 LYS A CA 1
ATOM 643 C C . LYS A 1 78 ? 25.184 7.202 -21.458 1.00 63.56 78 LYS A C 1
ATOM 645 O O . LYS A 1 78 ? 24.055 7.276 -20.970 1.00 63.56 78 LYS A O 1
ATOM 650 N N . ARG A 1 79 ? 26.177 7.989 -21.008 1.00 62.62 79 ARG A N 1
ATOM 651 C CA . ARG A 1 79 ? 26.124 8.802 -19.756 1.00 62.62 79 ARG A CA 1
ATOM 652 C C . ARG A 1 79 ? 24.891 9.710 -19.579 1.00 62.62 79 ARG A C 1
ATOM 654 O O . ARG A 1 79 ? 24.340 9.759 -18.482 1.00 62.62 79 ARG A O 1
ATOM 661 N N . CYS A 1 80 ? 24.447 10.435 -20.613 1.00 66.00 80 CYS A N 1
ATOM 662 C CA . CYS A 1 80 ? 23.342 11.401 -20.468 1.00 66.00 80 CYS A CA 1
ATOM 663 C C . CYS A 1 80 ? 21.968 10.719 -20.295 1.00 66.00 80 CYS A C 1
ATOM 665 O O . CYS A 1 80 ? 21.217 11.079 -19.386 1.00 66.00 80 CYS A O 1
ATOM 667 N N . SER A 1 81 ? 21.665 9.684 -21.097 1.00 74.00 81 SER A N 1
ATOM 668 C CA . SER A 1 81 ? 20.407 8.921 -20.972 1.00 74.00 81 SER A CA 1
ATOM 669 C C . SER A 1 81 ? 20.320 8.235 -19.610 1.00 74.00 81 SER A C 1
ATOM 671 O O . SER A 1 81 ? 19.282 8.309 -18.963 1.00 74.00 81 SER A O 1
ATOM 673 N N . ILE A 1 82 ? 21.428 7.661 -19.127 1.00 78.38 82 ILE A N 1
ATOM 674 C CA . ILE A 1 82 ? 21.496 7.001 -17.815 1.00 78.38 82 ILE A CA 1
ATOM 675 C C . ILE A 1 82 ? 21.203 7.983 -16.680 1.00 78.38 82 ILE A C 1
ATOM 677 O O . ILE A 1 82 ? 20.503 7.631 -15.731 1.00 78.38 82 ILE A O 1
ATOM 681 N N . ARG A 1 83 ? 21.700 9.225 -16.760 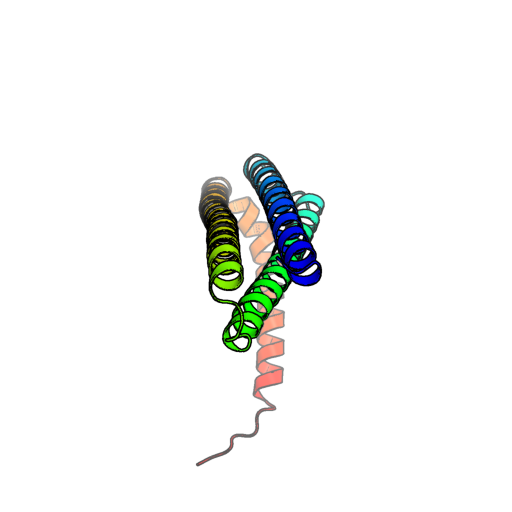1.00 82.50 83 ARG A N 1
ATOM 682 C CA . ARG A 1 83 ? 21.451 10.240 -15.727 1.00 82.50 83 ARG A CA 1
ATOM 683 C C . ARG A 1 83 ? 19.974 10.627 -15.652 1.00 82.50 83 ARG A C 1
ATOM 685 O O . ARG A 1 83 ? 19.420 10.635 -14.557 1.00 82.50 83 ARG A O 1
ATOM 692 N N . MET A 1 84 ? 19.335 10.909 -16.789 1.00 83.94 84 MET A N 1
ATOM 693 C CA . MET A 1 84 ? 17.909 11.271 -16.821 1.00 83.94 84 MET A CA 1
ATOM 694 C C . MET A 1 84 ? 17.032 10.123 -16.314 1.00 83.94 84 MET A C 1
ATOM 696 O O . MET A 1 84 ? 16.150 10.314 -15.482 1.00 83.94 84 MET A O 1
ATOM 700 N N . GLU A 1 85 ? 17.353 8.909 -16.745 1.00 83.75 85 GLU A N 1
ATOM 701 C CA . GLU A 1 85 ? 16.742 7.686 -16.248 1.00 83.75 85 GLU A CA 1
ATOM 702 C C . GLU A 1 85 ? 16.918 7.572 -14.719 1.00 83.75 85 GLU A C 1
ATOM 704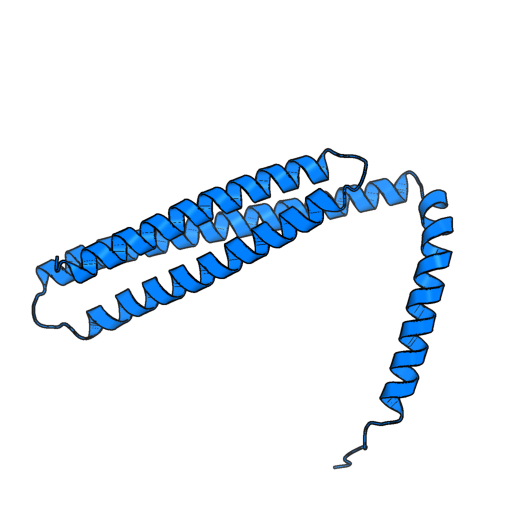 O O . GLU A 1 85 ? 15.953 7.314 -13.991 1.00 83.75 85 GLU A O 1
ATOM 709 N N . THR A 1 86 ? 18.126 7.794 -14.193 1.00 86.88 86 THR A N 1
ATOM 710 C CA . THR A 1 86 ? 18.441 7.732 -12.749 1.00 86.88 86 THR A CA 1
ATOM 711 C C . THR A 1 86 ? 17.591 8.693 -11.933 1.00 86.88 86 THR A C 1
ATOM 713 O O . THR A 1 86 ? 17.028 8.281 -10.921 1.00 86.88 86 THR A O 1
ATOM 716 N N . VAL A 1 87 ? 17.417 9.924 -12.410 1.00 90.44 87 VAL A N 1
ATOM 717 C CA . VAL A 1 87 ? 16.539 10.912 -11.770 1.00 90.44 87 VAL A CA 1
ATOM 718 C C . VAL A 1 87 ? 15.094 10.409 -11.706 1.00 90.44 87 VAL A C 1
ATOM 720 O O . VAL A 1 87 ? 14.500 10.427 -10.630 1.00 90.44 87 VAL A O 1
ATOM 723 N N . GLN A 1 88 ? 14.552 9.880 -12.809 1.00 89.94 88 GLN A N 1
ATOM 724 C CA . GLN A 1 88 ? 13.186 9.337 -12.831 1.00 89.94 88 GLN A CA 1
ATOM 725 C C . GLN A 1 88 ? 13.005 8.168 -11.857 1.00 89.94 88 GLN A C 1
ATOM 727 O O . GLN A 1 88 ? 12.041 8.129 -11.101 1.00 89.94 88 GLN A O 1
ATOM 732 N N . LEU A 1 89 ? 13.954 7.230 -11.825 1.00 90.62 89 LEU A N 1
ATOM 733 C CA . LEU A 1 89 ? 13.866 6.070 -10.933 1.00 90.62 89 LEU A CA 1
ATOM 734 C C . LEU A 1 89 ? 13.948 6.473 -9.460 1.00 90.62 89 LEU A C 1
ATOM 736 O O . LEU A 1 89 ? 13.224 5.918 -8.642 1.00 90.62 89 LEU A O 1
ATOM 740 N N . ASN A 1 90 ? 14.799 7.444 -9.123 1.00 92.06 90 ASN A N 1
ATOM 741 C CA . ASN A 1 90 ? 14.874 7.970 -7.763 1.00 92.06 90 ASN A CA 1
ATOM 742 C C . ASN A 1 90 ? 13.563 8.653 -7.360 1.00 92.06 90 ASN A C 1
ATOM 744 O O . ASN A 1 90 ? 13.094 8.431 -6.248 1.00 92.06 90 ASN A O 1
ATOM 748 N N . SER A 1 91 ? 12.950 9.423 -8.263 1.00 94.75 91 SER A N 1
ATOM 749 C CA . SER A 1 91 ? 11.636 10.031 -8.028 1.00 94.75 91 SER A CA 1
ATOM 750 C C . SER A 1 91 ? 10.554 8.972 -7.781 1.00 94.75 91 SER A C 1
ATOM 752 O O . SER A 1 91 ? 9.830 9.074 -6.793 1.00 94.75 91 SER A O 1
ATOM 754 N N . LEU A 1 92 ? 10.508 7.906 -8.589 1.00 93.56 92 LEU A N 1
ATOM 755 C CA . LEU A 1 92 ? 9.578 6.787 -8.386 1.00 93.56 92 LEU A CA 1
ATOM 756 C C . LEU A 1 92 ? 9.828 6.036 -7.070 1.00 93.56 92 LEU A C 1
ATOM 758 O O . LEU A 1 92 ? 8.876 5.652 -6.398 1.00 93.56 92 LEU A O 1
ATOM 762 N N . TYR A 1 93 ? 11.093 5.849 -6.675 1.00 93.75 93 TYR A N 1
ATOM 763 C CA . TYR A 1 93 ? 11.439 5.267 -5.374 1.00 93.75 93 TYR A CA 1
ATOM 764 C C . TYR A 1 93 ? 10.920 6.119 -4.215 1.00 93.75 93 TYR A C 1
ATOM 766 O O . TYR A 1 93 ? 10.382 5.557 -3.267 1.00 93.75 93 TYR A O 1
ATOM 774 N N . GLN A 1 94 ? 11.090 7.445 -4.274 1.00 93.44 94 GLN A N 1
ATOM 775 C CA . GLN A 1 94 ? 10.583 8.337 -3.228 1.00 93.44 94 GLN A CA 1
ATOM 776 C C . GLN A 1 94 ? 9.057 8.272 -3.152 1.00 93.44 94 GLN A C 1
ATOM 778 O O . GLN A 1 94 ? 8.540 7.946 -2.089 1.00 93.44 94 GLN A O 1
ATOM 783 N N . LYS A 1 95 ? 8.355 8.426 -4.288 1.00 94.06 95 LYS A N 1
ATOM 784 C CA . LYS A 1 95 ? 6.886 8.320 -4.339 1.00 94.06 95 LYS A CA 1
ATOM 785 C C . LYS A 1 95 ? 6.404 7.000 -3.726 1.00 94.06 95 LYS A C 1
ATOM 787 O O . LYS A 1 95 ? 5.562 7.003 -2.841 1.00 94.06 95 LYS A O 1
ATOM 792 N N . PHE A 1 96 ? 7.011 5.876 -4.115 1.00 90.25 96 PHE A N 1
ATOM 793 C CA . PHE A 1 96 ? 6.688 4.564 -3.551 1.00 90.25 96 PHE A CA 1
ATOM 794 C C . PHE A 1 96 ? 6.887 4.490 -2.027 1.00 90.25 96 PHE A C 1
ATOM 796 O O . PHE A 1 96 ? 6.037 3.949 -1.318 1.00 90.25 96 PHE A O 1
ATOM 803 N N . LEU A 1 97 ? 8.008 5.002 -1.510 1.00 92.88 97 LEU A N 1
ATOM 804 C CA . LEU A 1 97 ? 8.290 4.986 -0.072 1.00 92.88 97 LEU A CA 1
ATOM 805 C C . LEU A 1 97 ? 7.310 5.865 0.709 1.00 92.88 97 LEU A C 1
ATOM 807 O O . LEU A 1 97 ? 6.871 5.455 1.784 1.00 92.88 97 LEU A O 1
ATOM 811 N N . ASP A 1 98 ? 6.925 7.013 0.156 1.00 89.50 98 ASP A N 1
ATOM 812 C CA . ASP A 1 98 ? 5.926 7.903 0.746 1.00 89.50 98 ASP A CA 1
ATOM 813 C C . ASP A 1 98 ? 4.559 7.210 0.830 1.00 89.50 98 ASP A C 1
ATOM 815 O O . ASP A 1 98 ? 3.957 7.167 1.907 1.00 89.50 98 ASP A O 1
ATOM 819 N N . THR A 1 99 ? 4.114 6.558 -0.250 1.00 86.94 99 THR A N 1
ATOM 820 C CA . THR A 1 99 ? 2.874 5.763 -0.281 1.00 86.94 99 THR A CA 1
ATOM 821 C C . THR A 1 99 ? 2.890 4.638 0.768 1.00 86.94 99 THR A C 1
ATOM 823 O O . THR A 1 99 ? 1.924 4.441 1.511 1.00 86.94 99 THR A O 1
ATOM 826 N N . VAL A 1 100 ? 4.001 3.902 0.894 1.00 85.50 100 VAL A N 1
ATOM 827 C CA . VAL A 1 100 ? 4.141 2.823 1.894 1.00 85.50 100 VAL A CA 1
ATOM 828 C C . VAL A 1 100 ? 4.185 3.374 3.325 1.00 85.50 100 VAL A C 1
ATOM 830 O O . VAL A 1 100 ? 3.634 2.761 4.248 1.00 85.50 100 VAL A O 1
ATOM 833 N N . SER A 1 101 ? 4.813 4.532 3.527 1.00 88.56 101 SER A N 1
ATOM 834 C CA . SER A 1 101 ? 4.846 5.225 4.817 1.00 88.56 101 SER A CA 1
ATOM 835 C C . SER A 1 101 ? 3.445 5.672 5.244 1.00 88.56 101 SER A C 1
ATOM 837 O O . SER A 1 101 ? 3.033 5.404 6.377 1.00 88.56 101 SER A O 1
ATOM 839 N N . ASP A 1 102 ? 2.666 6.246 4.322 1.00 89.00 102 ASP A N 1
ATOM 840 C CA . ASP A 1 102 ? 1.272 6.637 4.551 1.00 89.00 102 ASP A CA 1
ATOM 841 C C . ASP A 1 102 ? 0.395 5.431 4.934 1.00 89.00 102 ASP A C 1
ATOM 843 O O . ASP A 1 102 ? -0.354 5.478 5.917 1.00 89.00 102 ASP A O 1
ATOM 847 N N . TYR A 1 103 ? 0.559 4.296 4.245 1.00 89.75 103 TYR A N 1
ATOM 848 C CA . TYR A 1 103 ? -0.093 3.043 4.633 1.00 89.75 103 TYR A CA 1
ATOM 849 C C . TYR A 1 103 ? 0.266 2.612 6.064 1.00 89.75 103 TYR A C 1
ATOM 851 O O . TYR A 1 103 ? -0.617 2.279 6.866 1.00 89.75 103 TYR A O 1
ATOM 859 N N . SER A 1 104 ? 1.558 2.624 6.405 1.00 88.12 104 SER A N 1
ATOM 860 C CA . SER A 1 104 ? 2.049 2.235 7.732 1.00 88.12 104 SER A CA 1
ATOM 861 C C . SER A 1 104 ? 1.472 3.130 8.836 1.00 88.12 104 SER A C 1
ATOM 863 O O . SER A 1 104 ? 0.985 2.630 9.859 1.00 88.12 104 SER A O 1
ATOM 865 N N . ALA A 1 105 ? 1.440 4.444 8.602 1.00 83.31 105 ALA A N 1
ATOM 866 C CA . ALA A 1 105 ? 0.857 5.424 9.512 1.00 83.31 105 ALA A CA 1
ATOM 867 C C . ALA A 1 105 ? -0.656 5.208 9.695 1.00 83.31 105 ALA A C 1
ATOM 869 O O . ALA A 1 105 ? -1.149 5.178 10.831 1.00 83.31 105 ALA A O 1
ATOM 870 N N . ALA A 1 106 ? -1.393 4.978 8.603 1.00 82.12 106 ALA A N 1
ATOM 871 C CA . ALA A 1 106 ? -2.825 4.687 8.643 1.00 82.12 106 ALA A CA 1
ATOM 872 C C . ALA A 1 106 ? -3.127 3.419 9.464 1.00 82.12 106 ALA A C 1
ATOM 874 O O . ALA A 1 106 ? -4.005 3.428 10.333 1.00 82.12 106 ALA A O 1
ATOM 875 N N . GLN A 1 107 ? -2.350 2.352 9.261 1.00 86.31 107 GLN A N 1
ATOM 876 C CA . GLN A 1 107 ? -2.468 1.102 10.016 1.00 86.31 107 GLN A CA 1
ATOM 877 C C . GLN A 1 107 ? -2.139 1.276 11.505 1.00 86.31 107 GLN A C 1
ATOM 879 O O . GLN A 1 107 ? -2.846 0.749 12.368 1.00 86.31 107 GLN A O 1
ATOM 884 N N . ALA A 1 108 ? -1.086 2.027 11.839 1.00 83.75 108 ALA A N 1
ATOM 885 C CA . ALA A 1 108 ? -0.731 2.313 13.228 1.00 83.75 108 ALA A CA 1
ATOM 886 C C . ALA A 1 108 ? -1.850 3.079 13.956 1.00 83.75 108 ALA A C 1
ATOM 888 O O . ALA A 1 108 ? -2.258 2.681 15.054 1.00 83.75 108 ALA A O 1
ATOM 889 N N . SER A 1 109 ? -2.401 4.113 13.313 1.00 85.88 109 SER A N 1
ATOM 890 C CA . SER A 1 109 ? -3.533 4.893 13.829 1.00 85.88 109 SER A CA 1
ATOM 891 C C . SER A 1 109 ? -4.774 4.020 14.044 1.00 85.88 109 SER A C 1
ATOM 893 O O . SER A 1 109 ? -5.376 4.052 15.124 1.00 85.88 109 SER A O 1
ATOM 895 N N . TYR A 1 110 ? -5.122 3.169 13.071 1.00 88.31 110 TYR A N 1
ATOM 896 C CA . TYR A 1 110 ? -6.247 2.240 13.196 1.00 88.31 110 TYR A CA 1
ATOM 897 C C . TYR A 1 110 ? -6.075 1.280 14.378 1.00 88.31 110 TYR A C 1
ATOM 899 O O . TYR A 1 110 ? -6.966 1.185 15.225 1.00 88.31 110 TYR A O 1
ATOM 907 N N . ARG A 1 111 ? -4.910 0.626 14.504 1.00 85.62 111 ARG A N 1
ATOM 908 C CA . ARG A 1 111 ? -4.619 -0.291 15.623 1.00 85.62 111 ARG A CA 1
ATOM 909 C C . ARG A 1 111 ? -4.751 0.403 16.977 1.00 85.62 111 ARG A C 1
ATOM 911 O O . ARG A 1 111 ? -5.359 -0.146 17.898 1.00 85.62 111 ARG A O 1
ATOM 918 N N . GLN A 1 112 ? -4.229 1.624 17.097 1.00 88.12 112 GLN A N 1
ATOM 919 C CA . GLN A 1 112 ? -4.317 2.403 18.330 1.00 88.12 112 GLN A CA 1
ATOM 920 C C . GLN A 1 112 ? -5.772 2.751 18.682 1.00 88.12 112 GLN A C 1
ATOM 922 O O . GLN A 1 112 ? -6.184 2.592 19.834 1.00 88.12 112 GLN A O 1
ATOM 927 N N . ARG A 1 113 ? -6.562 3.207 17.704 1.00 85.25 113 ARG A N 1
ATOM 928 C CA . ARG A 1 113 ? -7.975 3.567 17.901 1.00 85.25 113 ARG A CA 1
ATOM 929 C C . ARG A 1 113 ? -8.830 2.344 18.227 1.00 85.25 113 ARG A C 1
ATOM 931 O O . ARG A 1 113 ? -9.567 2.383 19.209 1.00 85.25 113 ARG A O 1
ATOM 938 N N . LYS A 1 114 ? -8.660 1.239 17.497 1.00 84.81 114 LYS A N 1
ATOM 939 C CA . LYS A 1 114 ? -9.358 -0.032 17.751 1.00 84.81 114 LYS A CA 1
ATOM 940 C C . LYS A 1 114 ? -9.073 -0.557 19.161 1.00 84.81 114 LYS A C 1
ATOM 942 O O . LYS A 1 114 ? -9.999 -0.947 19.866 1.00 84.81 114 LYS A O 1
ATOM 947 N N . LYS A 1 115 ? -7.820 -0.468 19.627 1.00 81.06 115 LYS A N 1
ATOM 948 C CA . LYS A 1 115 ? -7.446 -0.816 21.010 1.00 81.06 115 LYS A CA 1
ATOM 949 C C . LYS A 1 115 ? -8.161 0.060 22.047 1.00 81.06 115 LYS A C 1
ATOM 951 O O . LYS A 1 115 ? -8.647 -0.462 23.047 1.00 81.06 115 LYS A O 1
ATOM 956 N N . LYS A 1 116 ? -8.242 1.379 21.822 1.00 83.19 116 LYS A N 1
ATOM 957 C CA . LYS A 1 116 ? -8.969 2.304 22.715 1.00 83.19 116 LYS A CA 1
ATOM 958 C C . LYS A 1 116 ? -10.470 1.999 22.756 1.00 83.19 116 LYS A C 1
ATOM 960 O O . LYS A 1 116 ? -11.045 2.023 23.839 1.00 83.19 116 LYS A O 1
ATOM 965 N N . LEU A 1 117 ? -11.087 1.698 21.611 1.00 83.12 117 LEU A N 1
ATOM 966 C CA . LEU A 1 117 ? -12.501 1.313 21.541 1.00 83.12 117 LEU A CA 1
ATOM 967 C C . LEU A 1 117 ? -12.774 0.028 22.323 1.00 83.12 117 LEU A C 1
ATOM 969 O O . LEU A 1 117 ? -13.673 0.018 23.157 1.00 83.12 117 LEU A O 1
ATOM 973 N N . LEU A 1 118 ? -11.952 -1.010 22.131 1.00 79.56 118 LEU A N 1
ATOM 974 C CA . LEU A 1 118 ? -12.083 -2.263 22.877 1.00 79.56 118 LEU A CA 1
ATOM 975 C C . LEU A 1 118 ? -11.950 -2.035 24.388 1.00 79.56 118 LEU A C 1
ATOM 977 O O . LEU A 1 118 ? -12.753 -2.546 25.161 1.00 79.56 118 LEU A O 1
ATOM 981 N N . LYS A 1 119 ? -10.976 -1.219 24.815 1.00 79.44 119 LYS A N 1
ATOM 982 C CA . LYS A 1 119 ? -10.808 -0.877 26.233 1.00 79.44 119 LYS A CA 1
ATOM 983 C C . LYS A 1 119 ? -12.065 -0.208 26.806 1.00 79.44 119 LYS A C 1
ATOM 985 O O . LYS A 1 119 ? -12.557 -0.645 27.839 1.00 79.44 119 LYS A O 1
ATOM 990 N N . LYS A 1 120 ? -12.633 0.779 26.102 1.00 82.75 120 LYS A N 1
ATOM 991 C CA . LYS A 1 120 ? -13.886 1.439 26.512 1.00 82.75 120 LYS A CA 1
ATOM 992 C C . LYS A 1 120 ? -15.075 0.475 26.549 1.00 82.75 120 LYS A C 1
ATOM 994 O O . LYS A 1 120 ? -15.883 0.535 27.466 1.00 82.75 120 LYS A O 1
ATOM 999 N N . GLN A 1 121 ? -15.191 -0.429 25.576 1.00 72.19 121 GLN A N 1
ATOM 1000 C CA . GLN A 1 121 ? -16.257 -1.437 25.564 1.00 72.19 121 GLN A CA 1
ATOM 1001 C C . GLN A 1 121 ? -16.175 -2.378 26.776 1.00 72.19 121 GLN A C 1
ATOM 1003 O O . GLN A 1 121 ? -17.212 -2.734 27.338 1.00 72.19 121 GLN A O 1
ATOM 1008 N N . LEU A 1 122 ? -14.959 -2.738 27.203 1.00 71.12 122 LEU A N 1
ATOM 1009 C CA . LEU A 1 122 ? -14.725 -3.533 28.412 1.00 71.12 122 LEU A CA 1
ATOM 1010 C C . LEU A 1 122 ? -15.050 -2.756 29.698 1.00 71.12 122 LEU A C 1
ATOM 1012 O O . LEU A 1 122 ? -15.587 -3.346 30.631 1.00 71.12 122 LEU A O 1
ATOM 1016 N N . GLU A 1 123 ? -14.768 -1.450 29.736 1.00 75.25 123 GLU A N 1
ATOM 1017 C CA . GLU A 1 123 ? -15.091 -0.566 30.869 1.00 75.25 123 GLU A CA 1
ATOM 1018 C C . GLU A 1 123 ? -16.611 -0.351 31.029 1.00 75.25 123 GLU A C 1
ATOM 1020 O O . GLU A 1 123 ? -17.106 -0.282 32.150 1.00 75.25 123 GLU A O 1
ATOM 1025 N N . ILE A 1 124 ? -17.366 -0.287 29.924 1.00 66.75 124 ILE A N 1
ATOM 1026 C CA . ILE A 1 124 ? -18.815 0.001 29.931 1.00 66.75 124 ILE A CA 1
ATOM 1027 C C . ILE A 1 124 ? -19.666 -1.264 30.144 1.00 66.75 124 ILE A C 1
ATOM 1029 O O . ILE A 1 124 ? -20.740 -1.196 30.736 1.00 66.75 124 ILE A O 1
ATOM 1033 N N . ASN A 1 125 ? -19.226 -2.428 29.657 1.00 58.22 125 ASN A N 1
ATOM 1034 C CA . ASN A 1 125 ? -19.992 -3.679 29.725 1.00 58.22 125 ASN A CA 1
ATOM 1035 C C . ASN A 1 125 ? -19.142 -4.870 30.215 1.00 58.22 125 ASN A C 1
ATOM 1037 O O . ASN A 1 125 ? -19.024 -5.871 29.498 1.00 58.22 125 ASN A O 1
ATOM 1041 N N . PRO A 1 126 ? -18.591 -4.839 31.447 1.00 53.88 126 PRO A N 1
ATOM 1042 C CA . PRO A 1 126 ? -17.790 -5.951 31.962 1.00 53.88 126 PRO A CA 1
ATOM 1043 C C . PRO A 1 126 ? -18.584 -7.272 31.989 1.00 53.88 126 PRO A C 1
ATOM 1045 O O . PRO A 1 126 ? -18.070 -8.321 31.611 1.00 53.88 126 PRO A O 1
ATOM 1048 N N . ILE A 1 127 ? -19.879 -7.230 32.323 1.00 49.44 127 ILE A N 1
ATOM 1049 C CA . ILE A 1 127 ? -20.724 -8.423 32.529 1.00 49.44 127 ILE A CA 1
ATOM 1050 C C . ILE A 1 127 ? -21.110 -9.122 31.205 1.00 49.44 127 ILE A C 1
ATOM 1052 O O . ILE A 1 127 ? -21.168 -10.353 31.149 1.00 49.44 127 ILE A O 1
ATOM 1056 N N . ARG A 1 128 ? -21.306 -8.377 30.103 1.00 46.88 128 ARG A N 1
ATOM 1057 C CA . ARG A 1 128 ? -21.668 -8.956 28.788 1.00 46.88 128 ARG A CA 1
ATOM 1058 C C . ARG A 1 128 ? -20.500 -9.709 28.139 1.00 46.88 128 ARG A C 1
ATOM 1060 O O . ARG A 1 128 ? -20.725 -10.732 27.490 1.00 46.88 128 ARG A O 1
ATOM 1067 N N . TYR A 1 129 ? -19.266 -9.251 28.359 1.00 47.31 129 TYR A N 1
ATOM 1068 C CA . TYR A 1 129 ? -18.062 -9.942 27.890 1.00 47.31 129 TYR A CA 1
ATOM 1069 C C . TYR A 1 129 ? -17.583 -11.022 28.862 1.00 47.31 129 TYR A C 1
ATOM 1071 O O . TYR A 1 129 ? -17.076 -12.033 28.394 1.00 47.31 129 TYR A O 1
ATOM 1079 N N . LEU A 1 130 ? -17.806 -10.906 30.175 1.00 43.09 130 LEU A N 1
ATOM 1080 C CA . LEU A 1 130 ? -17.501 -11.994 31.114 1.00 43.09 130 LEU A CA 1
ATOM 1081 C C . LEU A 1 130 ? -18.405 -13.219 30.877 1.00 43.09 130 LEU A C 1
ATOM 1083 O O . LEU A 1 130 ? -17.901 -14.333 30.817 1.00 43.09 130 LEU A O 1
ATOM 1087 N N . SER A 1 131 ? -19.702 -13.047 30.606 1.00 40.03 131 SER A N 1
ATOM 1088 C CA . SER A 1 131 ? -20.622 -14.172 30.340 1.00 40.03 131 SER A CA 1
ATOM 1089 C C . SER A 1 131 ? -20.305 -14.947 29.040 1.00 40.03 131 SER A C 1
ATOM 1091 O O . SER A 1 131 ? -20.229 -16.177 29.053 1.00 40.03 131 SER A O 1
ATOM 1093 N N . LYS A 1 132 ? -20.035 -14.253 27.920 1.00 45.16 132 LYS A N 1
ATOM 1094 C CA . LYS A 1 132 ? -19.698 -14.898 26.628 1.00 45.16 132 LYS A CA 1
ATOM 1095 C C . LYS A 1 132 ? -18.223 -15.307 26.512 1.00 45.16 132 LYS A C 1
ATOM 1097 O O . LYS A 1 132 ? -17.933 -16.368 25.958 1.00 45.16 132 LYS A O 1
ATOM 1102 N N . SER A 1 133 ? -17.292 -14.516 27.054 1.00 42.69 133 SER A N 1
ATOM 1103 C CA . SER A 1 133 ? -15.851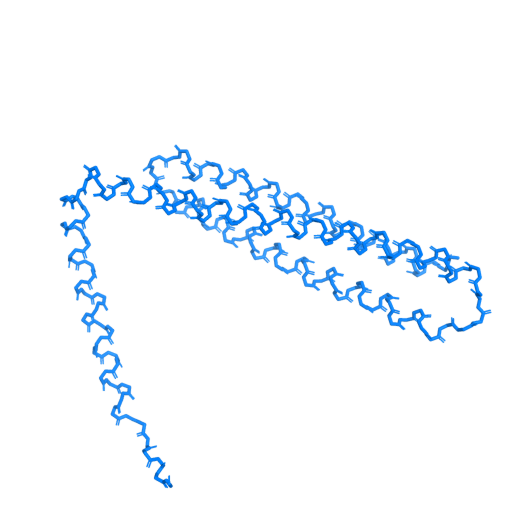 -14.802 26.977 1.00 42.69 133 SER A CA 1
ATOM 1104 C C . SER A 1 133 ? -15.427 -15.897 27.958 1.00 42.69 133 SER A C 1
ATOM 1106 O O . SER A 1 133 ? -14.641 -16.752 27.572 1.00 42.69 133 SER A O 1
ATOM 1108 N N . ILE A 1 134 ? -16.002 -16.006 29.167 1.00 47.94 134 ILE A N 1
ATOM 1109 C CA . ILE A 1 134 ? -15.693 -17.146 30.059 1.00 47.94 134 ILE A CA 1
ATOM 1110 C C . ILE A 1 134 ? -16.116 -18.477 29.408 1.00 47.94 134 ILE A C 1
ATOM 1112 O O . ILE A 1 134 ? -15.396 -19.465 29.519 1.00 47.94 134 ILE A O 1
ATOM 1116 N N . GLY A 1 135 ? -17.222 -18.511 28.656 1.00 47.06 135 GLY A N 1
ATOM 1117 C CA . GLY A 1 135 ? -17.679 -19.717 27.954 1.00 47.06 135 GLY A CA 1
ATOM 1118 C C . GLY A 1 135 ? -16.816 -20.126 26.750 1.00 47.06 135 GLY A C 1
ATOM 1119 O O . GLY A 1 135 ? -16.529 -21.314 26.586 1.00 47.06 135 GLY A O 1
ATOM 1120 N N . LEU A 1 136 ? -16.390 -19.169 25.914 1.00 52.06 136 LEU A N 1
ATOM 1121 C CA . LEU A 1 136 ? -15.560 -19.440 24.727 1.00 52.06 136 LEU A CA 1
ATOM 1122 C C . LEU A 1 136 ? -14.068 -19.565 25.054 1.00 52.06 136 LEU A C 1
ATOM 1124 O O . LEU A 1 136 ? -13.403 -20.461 24.539 1.00 52.06 136 LEU A O 1
ATOM 1128 N N . HIS A 1 137 ? -13.540 -18.725 25.942 1.00 43.31 137 HIS A N 1
ATOM 1129 C CA . HIS A 1 137 ? -12.122 -18.717 26.298 1.00 43.31 137 HIS A CA 1
ATOM 1130 C C . HIS A 1 137 ? -11.753 -19.927 27.169 1.00 43.31 137 HIS A C 1
ATOM 1132 O O . HIS A 1 137 ? -10.662 -20.466 27.018 1.00 43.31 137 HIS A O 1
ATOM 1138 N N . LYS A 1 138 ? -12.672 -20.441 28.006 1.00 45.69 138 LYS A N 1
ATOM 1139 C CA . LYS A 1 138 ? -12.460 -21.697 28.754 1.00 45.69 138 LYS A CA 1
ATOM 1140 C C . LYS A 1 138 ? -12.445 -22.923 27.829 1.00 45.69 138 LYS A C 1
ATOM 1142 O O . LYS A 1 138 ? -11.637 -23.816 28.050 1.00 45.69 138 LYS A O 1
ATOM 1147 N N . ARG A 1 139 ? -13.246 -22.940 26.750 1.00 51.06 139 ARG A N 1
ATOM 1148 C CA . ARG A 1 139 ? -13.192 -23.993 25.709 1.00 51.06 139 ARG A CA 1
ATOM 1149 C C . ARG A 1 139 ? -11.946 -23.889 24.829 1.00 51.06 139 ARG A C 1
ATOM 1151 O O . ARG A 1 139 ? -11.324 -24.905 24.540 1.00 51.06 139 ARG A O 1
ATOM 1158 N N . TYR A 1 140 ? -11.558 -22.675 24.435 1.00 49.31 140 TYR A N 1
ATOM 1159 C CA . TYR A 1 140 ? -10.370 -22.450 23.609 1.00 49.31 140 TYR A CA 1
ATOM 1160 C C . TYR A 1 140 ? -9.077 -22.757 24.377 1.00 49.31 140 TYR A C 1
ATOM 1162 O O . TYR A 1 140 ? -8.201 -23.432 23.845 1.00 49.31 140 TYR A O 1
ATOM 1170 N N . LEU A 1 141 ? -8.980 -22.346 25.648 1.00 45.91 141 LEU A N 1
ATOM 1171 C CA . LEU A 1 141 ? -7.845 -22.681 26.513 1.00 45.91 141 LEU A CA 1
ATOM 1172 C C . LEU A 1 141 ? -7.799 -24.174 26.863 1.00 45.91 141 LEU A C 1
ATOM 1174 O O . LEU A 1 141 ? -6.712 -24.740 26.838 1.00 45.91 141 LEU A O 1
ATOM 1178 N N . ALA A 1 142 ? -8.937 -24.837 27.111 1.00 49.19 142 ALA A N 1
ATOM 1179 C CA . ALA A 1 142 ? -8.966 -26.291 27.306 1.00 49.19 142 ALA A CA 1
ATOM 1180 C C . ALA A 1 142 ? -8.452 -27.041 26.062 1.00 49.19 142 ALA A C 1
ATOM 1182 O O . ALA A 1 142 ? -7.572 -27.890 26.181 1.00 49.19 142 ALA A O 1
ATOM 1183 N N . GLY A 1 143 ? -8.900 -26.649 24.862 1.00 51.94 143 GLY A N 1
ATOM 1184 C CA . GLY A 1 143 ? -8.424 -27.235 23.605 1.00 51.94 143 GLY A CA 1
ATOM 1185 C C . GLY A 1 143 ? -6.959 -26.913 23.273 1.00 51.94 143 GLY A C 1
ATOM 1186 O O . GLY A 1 143 ? -6.284 -27.723 22.636 1.00 51.94 143 GLY A O 1
ATOM 1187 N N . LEU A 1 144 ? -6.435 -25.759 23.708 1.00 45.97 144 LEU A N 1
ATOM 1188 C CA . LEU A 1 144 ? -5.014 -25.420 23.557 1.00 45.97 144 LEU A CA 1
ATOM 1189 C C . LEU A 1 144 ? -4.130 -26.212 24.529 1.00 45.97 144 LEU A C 1
ATOM 1191 O O . LEU A 1 144 ? -3.059 -26.665 24.137 1.00 45.97 144 LEU A O 1
ATOM 1195 N N . ILE A 1 145 ? -4.574 -26.403 25.774 1.00 48.41 145 ILE A N 1
ATOM 1196 C CA . ILE A 1 145 ? -3.845 -27.176 26.790 1.00 48.41 145 ILE A CA 1
ATOM 1197 C C . ILE A 1 145 ? -3.776 -28.656 26.386 1.00 48.41 145 ILE A C 1
ATOM 1199 O O . ILE A 1 145 ? -2.707 -29.258 26.465 1.00 48.41 145 ILE A O 1
ATOM 1203 N N . GLU A 1 146 ? -4.864 -29.220 25.858 1.00 48.69 146 GLU A N 1
ATOM 1204 C CA . GLU A 1 146 ? -4.918 -30.611 25.385 1.00 48.69 146 GLU A CA 1
ATOM 1205 C C . GLU A 1 146 ? -4.036 -30.842 24.138 1.00 48.69 146 GLU A C 1
ATOM 1207 O O . GLU A 1 146 ? -3.288 -31.824 24.059 1.00 48.69 146 GLU A O 1
ATOM 1212 N N . LYS A 1 147 ? -4.016 -29.882 23.198 1.00 51.44 147 LYS A N 1
ATOM 1213 C CA . LYS A 1 147 ? -3.115 -29.900 22.027 1.00 51.44 147 LYS A CA 1
ATOM 1214 C C . LYS A 1 147 ? -1.645 -29.715 22.400 1.00 51.44 147 LYS A C 1
ATOM 1216 O O . LYS A 1 147 ? -0.789 -30.399 21.837 1.00 51.44 147 LYS A O 1
ATOM 1221 N N . CYS A 1 148 ? -1.335 -28.833 23.349 1.00 40.06 148 CYS A N 1
ATOM 1222 C CA . CYS A 1 148 ? 0.031 -28.643 23.837 1.00 40.06 148 CYS A CA 1
ATOM 1223 C C . CYS A 1 148 ? 0.534 -29.882 24.591 1.00 40.06 148 CYS A C 1
ATOM 1225 O O . CYS A 1 148 ? 1.653 -30.322 24.339 1.00 40.06 148 CYS A O 1
ATOM 1227 N N . SER A 1 149 ? -0.295 -30.502 25.436 1.00 46.41 149 SER A N 1
ATOM 1228 C CA . SER A 1 149 ? 0.064 -31.730 26.163 1.00 46.41 149 SER A CA 1
ATOM 1229 C C . SER A 1 149 ? 0.302 -32.924 25.218 1.00 46.41 149 SER A C 1
ATOM 1231 O O . SER A 1 149 ? 1.274 -33.666 25.365 1.00 46.41 149 SER A O 1
ATOM 1233 N N . SER A 1 150 ? -0.498 -33.035 24.151 1.00 47.88 150 SER A N 1
ATOM 1234 C CA . SER A 1 150 ? -0.322 -34.052 23.098 1.00 47.88 150 SER A CA 1
ATOM 1235 C C . SER A 1 150 ? 0.917 -33.825 22.216 1.00 47.88 150 SER A C 1
ATOM 1237 O O . SER A 1 150 ? 1.464 -34.774 21.658 1.00 47.88 150 SER A O 1
ATOM 1239 N N . SER A 1 151 ? 1.372 -32.575 22.083 1.00 46.91 151 SER A N 1
ATOM 1240 C CA . SER A 1 151 ? 2.542 -32.212 21.266 1.00 46.91 151 SER A CA 1
ATOM 1241 C C . SER A 1 151 ? 3.860 -32.328 22.045 1.00 46.91 151 SER A C 1
ATOM 1243 O O . SER A 1 151 ? 4.885 -32.691 21.474 1.00 46.91 151 SER A O 1
ATOM 1245 N N . LEU A 1 152 ? 3.835 -32.080 23.360 1.00 39.88 152 LEU A N 1
ATOM 1246 C CA . LEU A 1 152 ? 5.002 -32.171 24.249 1.00 39.88 152 LEU A CA 1
ATOM 1247 C C . LEU A 1 152 ? 5.442 -33.614 24.550 1.00 39.88 152 LEU A C 1
ATOM 1249 O O . LEU A 1 152 ? 6.607 -33.834 24.864 1.00 39.88 152 LEU A O 1
ATOM 1253 N N . SER A 1 153 ? 4.562 -34.605 24.388 1.00 44.44 153 SER A N 1
ATOM 1254 C CA . SER A 1 153 ? 4.897 -36.032 24.538 1.00 44.44 153 SER A CA 1
ATOM 1255 C C . SER A 1 153 ? 5.591 -36.651 23.310 1.00 44.44 153 SER A C 1
ATOM 1257 O O . SER A 1 153 ? 5.977 -37.817 23.358 1.00 44.44 153 SER A O 1
ATOM 1259 N N . ARG A 1 154 ? 5.787 -35.895 22.215 1.00 45.72 154 ARG A N 1
ATOM 1260 C CA . ARG A 1 154 ? 6.386 -36.386 20.952 1.00 45.72 154 ARG A CA 1
ATOM 1261 C C . ARG A 1 154 ? 7.719 -35.742 20.558 1.00 45.72 154 ARG A C 1
ATOM 1263 O O . ARG A 1 154 ? 8.210 -36.019 19.466 1.00 45.72 154 ARG A O 1
ATOM 1270 N N . ILE A 1 155 ? 8.326 -34.908 21.403 1.00 37.75 155 ILE A N 1
ATOM 1271 C CA . ILE A 1 155 ? 9.618 -34.277 21.085 1.00 37.75 155 ILE A CA 1
ATOM 1272 C C . ILE A 1 155 ? 10.759 -35.143 21.653 1.00 37.75 155 ILE A C 1
ATOM 1274 O O . ILE A 1 155 ? 10.891 -35.231 22.874 1.00 37.75 155 ILE A O 1
ATOM 1278 N N . PRO A 1 156 ? 11.606 -35.781 20.819 1.00 41.88 156 PRO A N 1
ATOM 1279 C CA . PRO A 1 156 ? 12.755 -36.528 21.311 1.00 41.88 156 PRO A CA 1
ATOM 1280 C C . PRO A 1 156 ? 13.818 -35.555 21.834 1.00 41.88 156 PRO A C 1
ATOM 1282 O O . PRO A 1 156 ? 14.344 -34.717 21.100 1.00 41.88 156 PRO A O 1
ATOM 1285 N N . ILE A 1 157 ? 14.141 -35.681 23.121 1.00 40.19 157 ILE A N 1
ATOM 1286 C CA . ILE A 1 157 ? 15.188 -34.909 23.793 1.00 40.19 157 ILE A CA 1
ATOM 1287 C C . ILE A 1 157 ? 16.546 -35.345 23.228 1.00 40.19 157 ILE A C 1
ATOM 1289 O O . ILE A 1 157 ? 17.076 -36.395 23.594 1.00 40.19 157 ILE A O 1
ATOM 1293 N N . ARG A 1 158 ? 17.142 -34.535 22.347 1.00 34.34 158 ARG A N 1
ATOM 1294 C CA . ARG A 1 158 ? 18.550 -34.696 21.967 1.00 34.34 158 ARG A CA 1
ATOM 1295 C C . ARG A 1 158 ? 19.413 -34.084 23.071 1.00 34.34 158 ARG A C 1
ATOM 1297 O O . ARG A 1 158 ? 19.571 -32.871 23.136 1.00 34.34 158 ARG A O 1
ATOM 1304 N N . LYS A 1 159 ? 19.936 -34.938 23.954 1.00 39.53 159 LYS A N 1
ATOM 1305 C CA . LYS A 1 159 ? 20.956 -34.563 24.939 1.00 39.53 159 LYS A CA 1
ATOM 1306 C C . LYS A 1 159 ? 22.288 -34.291 24.230 1.00 39.53 159 LYS A C 1
ATOM 1308 O O . LYS A 1 159 ? 22.772 -35.161 23.504 1.00 39.53 159 LYS A O 1
ATOM 1313 N N . LYS A 1 160 ? 22.875 -33.126 24.480 1.00 39.19 160 LYS A N 1
ATOM 1314 C CA . LYS A 1 160 ? 24.320 -32.888 24.500 1.00 39.19 160 LYS A CA 1
ATOM 1315 C C . LYS A 1 160 ? 24.604 -31.783 25.502 1.00 39.19 160 LYS A C 1
ATOM 1317 O O . LYS A 1 160 ? 23.825 -30.807 25.491 1.00 39.19 160 LYS A O 1
#

Organism: Nephila pilipes (NCBI:txid299642)

Foldseek 3Di:
DPPVLVVLLVVLVVLLVVLLVLLVVLLVLLVVCLPDPDDDPVSVVVNVVSVVSNVVSLVVSVVSLVVLVVVLVPDPPDVPVSVVSVVSSVVSVVSSVVSVVSSVVSVVVSVVSVVVSVVVVCVVCVPVCCVVVVVVVVVVVVVVVVVVVVVVVPDDDDDD

Radius of gyration: 24.52 Å; Cα contacts (8 Å, |Δi|>4): 56; chains: 1; bounding box: 50×48×58 Å

InterPro domains:
  IPR006011 Syntaxin, N-terminal domain [PF00804] (11-124)
  IPR006011 Syntaxin, N-terminal domain [SM00503] (1-115)
  IPR010989 SNARE [SSF47661] (12-115)

Nearest PDB structures (foldseek):
  3lg7-assembly1_B  TM=9.699E-01  e=5.422E-06  synthetic construct
  4jeu-assembly1_B  TM=9.493E-01  e=5.730E-06  Rattus norvegicus
  1s94-assembly2_B  TM=9.570E-01  e=7.551E-06  Doryteuthis pealeii
  1ez3-assembly1_A  TM=9.618E-01  e=1.386E-05  Rattus norvegicus
  7udc-assembly1_B  TM=7.395E-01  e=3.003E-05  Rattus norvegicus

pLDDT: mean 76.22, std 18.33, range [34.34, 96.62]